Protein AF-A0A0B5I671-F1 (afdb_monomer)

Solvent-accessible surface area (backbone atoms only — not comparable to full-atom values): 9270 Å² total; per-residue (Å²): 140,79,81,92,71,94,72,85,79,74,49,69,68,57,50,52,50,50,53,50,50,51,52,52,51,52,53,50,52,52,50,51,50,54,51,50,52,50,51,50,50,51,51,52,50,48,50,52,48,52,51,50,51,50,51,53,50,53,53,58,71,40,45,65,59,50,27,51,54,43,17,52,51,48,23,44,73,48,35,37,78,74,78,78,51,40,59,60,65,68,58,28,40,51,52,26,47,51,51,52,51,53,52,50,50,52,53,48,51,53,50,49,57,53,54,72,68,58,69,78,65,57,69,62,52,50,52,54,50,51,54,53,54,51,61,72,68,60,66,83,74,77,74,77,80,70,58,74,63,58,50,56,57,55,57,65,72,66,73,81,121

Mean predicted aligned error: 14.14 Å

InterPro domains:
  IPR009937 Putative Actinobacterial Holin-X, holin superfamily III [PF07332] (13-135)

pLDDT: mean 82.47, std 15.16, range [43.66, 97.88]

Secondary structure (DSSP, 8-state):
---S-------HHHHHHHHHHHHHHHHHHHHHHHHHHHHHHHHHHHHHHHHHHHHHHHHHHHHHHHHHHHHHHHHHHTTGGGSS-PPPHHHHHHHHHHHHHHHHHHHHHHHHHHHHH----HHHHHHHHHHHHHHHH---PPPP--HHHHHHHHHHTTS--

Foldseek 3Di:
DDDPPPDDCPDPVNVVVVVVVVVVVVVVVVVVVVVVVVVVVVVVVVVCVVVVVVVVVVVVVCLVVQLVVQLVVQQVVQPVVVVPGGDDSVVSSVVSVVVVVVVVVVVVVVVVVVVVVDDDPVVVVVVVVVVVVVVVPPDPPDDPPPPVVVVVVVVVVVPPD

Structure (mmCIF, N/CA/C/O backbone):
data_AF-A0A0B5I671-F1
#
_entry.id   AF-A0A0B5I671-F1
#
loop_
_atom_site.group_PDB
_atom_site.id
_atom_site.type_symbol
_atom_site.label_atom_id
_atom_site.label_alt_id
_atom_site.label_comp_id
_atom_site.label_asym_id
_atom_site.label_entity_id
_atom_site.label_seq_id
_atom_site.pdbx_PDB_ins_code
_atom_site.Cartn_x
_atom_site.Cartn_y
_atom_site.Cartn_z
_atom_site.occupancy
_atom_site.B_iso_or_equiv
_atom_site.auth_seq_id
_atom_site.auth_comp_id
_atom_site.auth_asym_id
_atom_site.auth_atom_id
_atom_site.pdbx_PDB_model_num
ATOM 1 N N . MET A 1 1 ? -49.642 25.173 59.518 1.00 43.66 1 MET A N 1
ATOM 2 C CA . MET A 1 1 ? -48.479 24.612 60.229 1.00 43.66 1 MET A CA 1
ATOM 3 C C . MET A 1 1 ? -48.081 23.366 59.454 1.00 43.66 1 MET A C 1
ATOM 5 O O . MET A 1 1 ? -48.754 22.357 59.576 1.00 43.66 1 MET A O 1
ATOM 9 N N . SER A 1 2 ? -47.146 23.493 58.516 1.00 49.59 2 SER A N 1
ATOM 10 C CA . SER A 1 2 ? -46.656 22.404 57.662 1.00 49.59 2 SER A CA 1
ATOM 11 C C . SER A 1 2 ? -45.256 22.050 58.146 1.00 49.59 2 SER A C 1
ATOM 13 O O . SER A 1 2 ? -44.384 22.920 58.137 1.00 49.59 2 SER A O 1
ATOM 15 N N . ASP A 1 3 ? -45.081 20.826 58.635 1.00 48.41 3 ASP A N 1
ATOM 16 C CA . ASP A 1 3 ? -43.813 20.353 59.187 1.00 48.41 3 ASP A CA 1
ATOM 17 C C . ASP A 1 3 ? -42.712 20.295 58.108 1.00 48.41 3 ASP A C 1
ATOM 19 O O . ASP A 1 3 ? -42.959 19.792 57.011 1.00 48.41 3 ASP A O 1
ATOM 23 N N . PRO A 1 4 ? -41.490 20.785 58.390 1.00 55.38 4 PRO A N 1
ATOM 24 C CA . PRO A 1 4 ? -40.391 20.852 57.424 1.00 55.38 4 PRO A CA 1
ATOM 25 C C . PRO A 1 4 ? -39.517 19.578 57.369 1.00 55.38 4 PRO A C 1
ATOM 27 O O . PRO A 1 4 ? -38.384 19.644 56.901 1.00 55.38 4 PRO A O 1
ATOM 30 N N . PHE A 1 5 ? -40.006 18.421 57.833 1.00 52.59 5 PHE A N 1
ATOM 31 C CA . PHE A 1 5 ? -39.193 17.206 58.030 1.00 52.59 5 PHE A CA 1
ATOM 32 C C . PHE A 1 5 ? -39.590 15.994 57.167 1.00 52.59 5 PHE A C 1
ATOM 34 O O . PHE A 1 5 ? -39.311 14.861 57.546 1.00 52.59 5 PHE A O 1
ATOM 41 N N . ASP A 1 6 ? -40.164 16.193 55.978 1.00 51.28 6 ASP A N 1
ATOM 42 C CA . ASP A 1 6 ? -40.400 15.090 55.019 1.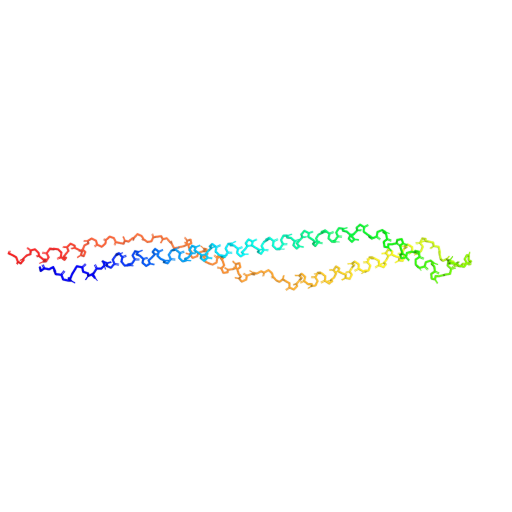00 51.28 6 ASP A CA 1
ATOM 43 C C . ASP A 1 6 ? -39.176 14.804 54.120 1.00 51.28 6 ASP A C 1
ATOM 45 O O . ASP A 1 6 ? -39.275 14.483 52.936 1.00 51.28 6 ASP A O 1
ATOM 49 N N . GLY A 1 7 ? -37.975 14.987 54.672 1.00 57.91 7 GLY A N 1
ATOM 50 C CA . GLY A 1 7 ? -36.717 14.823 53.960 1.00 57.91 7 GLY A CA 1
ATOM 51 C C . GLY A 1 7 ? -35.729 13.957 54.731 1.00 57.91 7 GLY A C 1
ATOM 52 O O . GLY A 1 7 ? -35.360 14.295 55.852 1.00 57.91 7 GLY A O 1
ATOM 53 N N . THR A 1 8 ? -35.164 12.961 54.035 1.00 55.12 8 THR A N 1
ATOM 54 C CA . THR A 1 8 ? -33.712 12.641 54.057 1.00 55.12 8 THR A CA 1
ATOM 55 C C . THR A 1 8 ? -33.253 11.249 54.525 1.00 55.12 8 THR A C 1
ATOM 57 O O . THR A 1 8 ? -32.053 11.033 54.597 1.00 55.12 8 THR A O 1
ATOM 60 N N . GLU A 1 9 ? -34.094 10.221 54.669 1.00 58.12 9 GLU A N 1
ATOM 61 C CA . GLU A 1 9 ? -33.557 8.841 54.747 1.00 58.12 9 GLU A CA 1
ATOM 62 C C . GLU A 1 9 ? -33.929 8.028 53.507 1.00 58.12 9 GLU A C 1
ATOM 64 O O . GLU A 1 9 ? -34.765 7.125 53.527 1.00 58.12 9 GLU A O 1
ATOM 69 N N . ARG A 1 10 ? -33.286 8.355 52.374 1.00 62.34 10 ARG A N 1
ATOM 70 C CA . ARG A 1 10 ? -33.220 7.429 51.236 1.00 62.34 10 ARG A CA 1
ATOM 71 C C . ARG A 1 10 ? -32.706 6.103 51.797 1.00 62.34 10 ARG A C 1
ATOM 73 O O . ARG A 1 10 ? -31.597 6.064 52.328 1.00 62.34 10 ARG A O 1
ATOM 80 N N . SER A 1 11 ? -33.505 5.036 51.716 1.00 81.00 11 SER A N 1
ATOM 81 C CA . SER A 1 11 ? -33.097 3.760 52.310 1.00 81.00 11 SER A CA 1
ATOM 82 C C . SER A 1 11 ? -31.742 3.341 51.732 1.00 81.00 11 SER A C 1
ATOM 84 O O . SER A 1 11 ? -31.476 3.557 50.546 1.00 81.00 11 SER A O 1
ATOM 86 N N . LEU A 1 12 ? -30.871 2.742 52.548 1.00 77.50 12 LEU A N 1
ATOM 87 C CA . LEU A 1 12 ? -29.543 2.293 52.104 1.00 77.50 12 LEU A CA 1
ATOM 88 C C . LEU A 1 12 ? -29.618 1.441 50.826 1.00 77.50 12 LEU A C 1
ATOM 90 O O . LEU A 1 12 ? -28.768 1.558 49.948 1.00 77.50 12 LEU A O 1
ATOM 94 N N . GLY A 1 13 ? -30.680 0.643 50.675 1.00 81.00 13 GLY A N 1
ATOM 95 C CA . GLY A 1 13 ? -30.938 -0.124 49.457 1.00 81.00 13 GLY A CA 1
ATOM 96 C C . GLY A 1 13 ? -31.204 0.751 48.228 1.00 81.00 13 GLY A C 1
ATOM 97 O O . GLY A 1 13 ? -30.709 0.447 47.149 1.00 81.00 13 GLY A O 1
ATOM 98 N N . GLN A 1 14 ? -31.929 1.861 48.378 1.00 82.12 14 GLN A N 1
ATOM 99 C CA . GLN A 1 14 ? -32.161 2.820 47.299 1.00 82.12 14 GLN A CA 1
ATOM 100 C C . GLN A 1 14 ? -30.920 3.657 46.949 1.00 82.12 14 GLN A C 1
ATOM 102 O O . GLN A 1 14 ? -30.766 3.995 45.778 1.00 82.12 14 GLN A O 1
ATOM 107 N N . LEU A 1 15 ? -30.059 3.983 47.923 1.00 83.38 15 LEU A N 1
ATOM 108 C CA . LEU A 1 15 ? -28.779 4.679 47.695 1.00 83.38 15 LEU A CA 1
ATOM 109 C C . LEU A 1 15 ? -27.775 3.787 46.958 1.00 83.38 15 LEU A C 1
ATOM 111 O O . LEU A 1 15 ? -27.139 4.212 45.998 1.00 83.38 15 LEU A O 1
ATOM 115 N N . VAL A 1 16 ? -27.658 2.524 47.376 1.00 85.19 16 VAL A N 1
ATOM 116 C CA . VAL A 1 16 ? -26.787 1.545 46.712 1.00 85.19 16 VAL A CA 1
ATOM 117 C C . VAL A 1 16 ? -27.311 1.219 45.314 1.00 85.19 16 VAL A C 1
ATOM 119 O O . VAL A 1 16 ? -26.522 1.134 44.374 1.00 85.19 16 VAL A O 1
ATOM 122 N N . ALA A 1 17 ? -28.630 1.086 45.143 1.00 86.00 17 ALA A N 1
ATOM 123 C CA . ALA A 1 17 ? -29.229 0.855 43.832 1.00 86.00 17 ALA A CA 1
ATOM 124 C C . ALA A 1 17 ? -28.993 2.029 42.868 1.00 86.00 17 ALA A C 1
ATOM 126 O O . ALA A 1 17 ? -28.628 1.787 41.719 1.00 86.00 17 ALA A O 1
ATOM 127 N N . SER A 1 18 ? -29.141 3.284 43.318 1.00 85.31 18 SER A N 1
ATOM 128 C CA . SER A 1 18 ? -28.859 4.452 42.472 1.00 85.31 18 SER A CA 1
ATOM 129 C C . SER A 1 18 ? -27.372 4.584 42.152 1.00 85.31 18 SER A C 1
ATOM 131 O O . SER A 1 18 ? -27.028 4.752 40.989 1.00 85.31 18 SER A O 1
ATOM 133 N N . ALA A 1 19 ? -26.485 4.401 43.136 1.00 86.50 19 ALA A N 1
ATOM 134 C CA . ALA A 1 19 ? -25.040 4.438 42.908 1.00 86.50 19 ALA A CA 1
ATOM 135 C C . ALA A 1 19 ? -24.576 3.339 41.932 1.00 86.50 19 ALA A C 1
ATOM 137 O O . ALA A 1 19 ? -23.729 3.576 41.074 1.00 86.50 19 ALA A O 1
ATOM 138 N N . THR A 1 20 ? -25.162 2.140 42.015 1.00 87.94 20 THR A N 1
ATOM 139 C CA . THR A 1 20 ? -24.874 1.041 41.076 1.00 87.94 20 THR A CA 1
ATOM 140 C C . THR A 1 20 ? -25.395 1.355 39.673 1.00 87.94 20 THR A C 1
ATOM 142 O O . THR A 1 20 ? -24.718 1.064 38.688 1.00 87.94 20 THR A O 1
ATOM 145 N N . ALA A 1 21 ? -26.577 1.968 39.562 1.00 88.62 21 ALA A N 1
ATOM 146 C CA . ALA A 1 21 ? -27.133 2.389 38.280 1.00 88.62 21 ALA A CA 1
ATOM 147 C C . ALA A 1 21 ? -26.278 3.482 37.613 1.00 88.62 21 ALA A C 1
ATOM 149 O O . ALA A 1 21 ? -26.009 3.392 36.418 1.00 88.62 21 ALA A O 1
ATOM 150 N N . GLU A 1 22 ? -25.786 4.458 38.379 1.00 89.00 22 GLU A N 1
ATOM 151 C CA . GLU A 1 22 ? -24.887 5.507 37.882 1.00 89.00 22 GLU A CA 1
ATOM 152 C C . GLU A 1 22 ? -23.526 4.949 37.451 1.00 89.00 22 GLU A C 1
ATOM 154 O O . GLU A 1 22 ? -23.046 5.274 36.365 1.00 89.00 22 GLU A O 1
ATOM 159 N N . MET A 1 23 ? -22.934 4.034 38.229 1.00 88.56 23 MET A N 1
ATOM 160 C CA . MET A 1 23 ? -21.723 3.327 37.792 1.00 88.56 23 MET A CA 1
ATOM 161 C C . MET A 1 23 ? -21.966 2.521 36.512 1.00 88.56 23 MET A C 1
ATOM 163 O O . MET A 1 23 ? -21.121 2.516 35.619 1.00 88.56 23 MET A O 1
ATOM 167 N N . SER A 1 24 ? -23.118 1.854 36.396 1.00 91.06 24 SER A N 1
ATOM 168 C CA . SER A 1 24 ? -23.468 1.103 35.190 1.00 91.06 24 SER A CA 1
ATOM 169 C C . SER A 1 24 ? -23.630 2.013 33.972 1.00 91.06 24 SER A C 1
ATOM 171 O O . SER A 1 24 ? -23.266 1.596 32.874 1.00 91.06 24 SER A O 1
ATOM 173 N N . ALA A 1 25 ? -24.161 3.226 34.151 1.00 91.00 25 ALA A N 1
ATOM 174 C CA . ALA A 1 25 ? -24.277 4.220 33.088 1.00 91.00 25 ALA A CA 1
ATOM 175 C C . ALA A 1 25 ? -22.891 4.706 32.630 1.00 91.00 25 ALA A C 1
ATOM 177 O O . ALA A 1 25 ? -22.588 4.636 31.442 1.00 91.00 25 ALA A O 1
ATOM 178 N N . LEU A 1 26 ? -22.010 5.067 33.570 1.00 92.31 26 LEU A N 1
ATOM 179 C CA . LEU A 1 26 ? -20.633 5.487 33.279 1.00 92.31 26 LEU A CA 1
ATOM 180 C C . LEU A 1 26 ? -19.834 4.417 32.526 1.00 92.31 26 LEU A C 1
ATOM 182 O O . LEU A 1 26 ? -19.162 4.716 31.543 1.00 92.31 26 LEU A O 1
ATOM 186 N N . VAL A 1 27 ? -19.924 3.154 32.956 1.00 93.19 27 VAL A N 1
ATOM 187 C CA . VAL A 1 27 ? -19.250 2.041 32.268 1.00 93.19 27 VAL A CA 1
ATO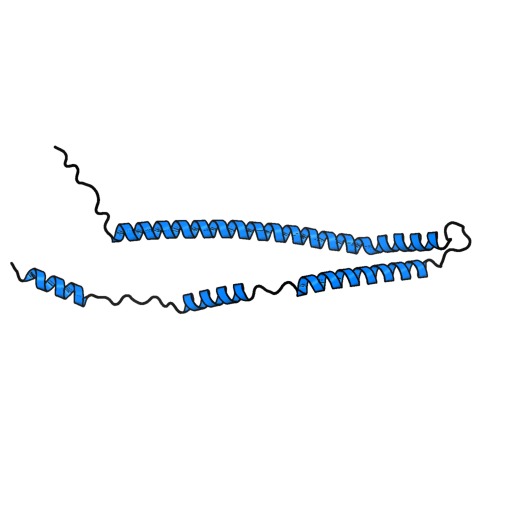M 188 C C . VAL A 1 27 ? -19.774 1.888 30.840 1.00 93.19 27 VAL A C 1
ATOM 190 O O . VAL A 1 27 ? -18.996 1.613 29.928 1.00 93.19 27 VAL A O 1
ATOM 193 N N . HIS A 1 28 ? -21.080 2.064 30.623 1.00 95.19 28 HIS A N 1
ATOM 194 C CA . HIS A 1 28 ? -21.661 1.977 29.286 1.00 95.19 28 HIS A CA 1
ATOM 195 C C . HIS A 1 28 ? -21.164 3.101 28.371 1.00 95.19 28 HIS A C 1
ATOM 197 O O . HIS A 1 28 ? -20.848 2.836 27.210 1.00 95.19 28 HIS A O 1
ATOM 203 N N . ASP A 1 29 ? -21.042 4.315 28.904 1.00 94.69 29 ASP A N 1
ATOM 204 C CA . ASP A 1 29 ? -20.517 5.472 28.180 1.00 94.69 29 ASP A CA 1
ATOM 205 C C . ASP A 1 29 ? -19.034 5.297 27.829 1.00 94.69 29 ASP A C 1
ATOM 207 O O . ASP A 1 29 ? -18.647 5.512 26.679 1.00 94.69 29 ASP A O 1
ATOM 211 N N . GLU A 1 30 ? -18.214 4.803 28.760 1.00 93.25 30 GLU A N 1
ATOM 212 C CA . GLU A 1 30 ? -16.792 4.532 28.511 1.00 93.25 30 GLU A CA 1
ATOM 213 C C . GLU A 1 30 ? -16.609 3.438 27.443 1.00 93.25 30 GLU A C 1
ATOM 215 O O . GLU A 1 30 ? -15.770 3.548 26.547 1.00 93.25 30 GLU A O 1
ATOM 220 N N . ILE A 1 31 ? -17.447 2.393 27.470 1.00 95.12 31 ILE A N 1
ATOM 221 C CA . ILE A 1 31 ? -17.468 1.354 26.430 1.00 95.12 31 ILE A CA 1
ATOM 222 C C . ILE A 1 31 ? -17.917 1.939 25.088 1.00 95.12 31 ILE A C 1
ATOM 224 O O . ILE A 1 31 ? -17.355 1.587 24.046 1.00 95.12 31 ILE A O 1
ATOM 228 N N . ALA A 1 32 ? -18.932 2.803 25.082 1.00 95.06 32 ALA A N 1
ATOM 229 C CA . ALA A 1 32 ? -19.411 3.451 23.868 1.00 95.06 32 ALA A CA 1
ATOM 230 C C . ALA A 1 32 ? -18.315 4.325 23.243 1.00 95.06 32 ALA A C 1
ATOM 232 O O . ALA A 1 32 ? -18.104 4.257 22.027 1.00 95.06 32 ALA A O 1
ATOM 233 N N . LEU A 1 33 ? -17.571 5.063 24.070 1.00 95.44 33 LEU A N 1
ATOM 234 C CA . LEU A 1 33 ? -16.437 5.875 23.648 1.00 95.44 33 LEU A CA 1
ATOM 235 C C . LEU A 1 33 ? -15.288 5.010 23.119 1.00 95.44 33 LEU A C 1
ATOM 237 O O . LEU A 1 33 ? -14.864 5.197 21.980 1.00 95.44 33 LEU A O 1
ATOM 241 N N . ALA A 1 34 ? -14.851 4.001 23.877 1.00 93.81 34 ALA A N 1
ATOM 242 C CA . ALA A 1 34 ? -13.797 3.078 23.454 1.00 93.81 34 ALA A CA 1
ATOM 243 C C . ALA A 1 34 ? -14.161 2.359 22.144 1.00 93.81 34 ALA A C 1
ATOM 245 O O . ALA A 1 34 ? -13.321 2.143 21.269 1.00 93.81 34 ALA A O 1
ATOM 246 N N . LYS A 1 35 ? -15.442 2.021 21.954 1.00 94.94 35 LYS A N 1
ATOM 247 C CA . LYS A 1 35 ? -15.949 1.449 20.702 1.00 94.94 35 LYS A CA 1
ATOM 248 C C . LYS A 1 35 ? -15.916 2.459 19.554 1.00 94.94 35 LYS A C 1
ATOM 250 O O . LYS A 1 35 ? -15.662 2.057 18.416 1.00 94.94 35 LYS A O 1
ATOM 255 N N . ALA A 1 36 ? -16.192 3.735 19.815 1.00 96.25 36 ALA A N 1
ATOM 256 C CA . ALA A 1 36 ? -16.084 4.794 18.816 1.00 96.25 36 ALA A CA 1
ATOM 257 C C . ALA A 1 36 ? -14.622 5.011 18.390 1.00 96.25 36 ALA A C 1
ATOM 259 O O . ALA A 1 36 ? -14.348 5.038 17.189 1.00 96.25 36 ALA A O 1
ATOM 260 N N . GLU A 1 37 ? -13.691 5.055 19.346 1.00 94.62 37 GLU A N 1
ATOM 261 C CA . GLU A 1 37 ? -12.252 5.174 19.088 1.00 94.62 37 GLU A CA 1
ATOM 262 C C . GLU A 1 37 ? -11.724 3.963 18.311 1.00 94.62 37 GLU A C 1
ATOM 264 O O . GLU A 1 37 ? -11.136 4.120 17.242 1.00 94.62 37 GLU A O 1
ATOM 269 N N . LEU A 1 38 ? -12.064 2.743 18.739 1.00 95.44 38 LEU A N 1
ATOM 270 C CA . LEU A 1 38 ? -11.680 1.525 18.027 1.00 95.44 38 LEU A CA 1
ATOM 271 C C . LEU A 1 38 ? -12.222 1.503 16.591 1.00 95.44 38 LEU A C 1
ATOM 273 O O . LEU A 1 38 ? -11.520 1.109 15.661 1.00 95.44 38 LEU A O 1
ATOM 277 N N . ARG A 1 39 ? -13.470 1.937 16.371 1.00 95.94 39 ARG A N 1
ATOM 278 C CA . ARG A 1 39 ? -14.030 2.062 15.014 1.00 95.94 39 ARG A CA 1
ATOM 279 C C . ARG A 1 39 ? -13.274 3.090 14.180 1.00 95.94 39 ARG A C 1
ATOM 281 O O . ARG A 1 39 ? -13.071 2.863 12.987 1.00 95.94 39 ARG A O 1
ATOM 288 N N . GLN A 1 40 ? -12.877 4.206 14.780 1.00 95.44 40 GLN A N 1
ATOM 289 C CA . GLN A 1 40 ? -12.102 5.242 14.112 1.00 95.44 40 GLN A CA 1
ATOM 290 C C . GLN A 1 40 ? -10.705 4.741 13.737 1.00 95.44 40 GLN A C 1
ATOM 292 O O . GLN A 1 40 ? -10.269 4.970 12.607 1.00 95.44 40 GLN A O 1
ATOM 297 N N . ASP A 1 41 ? -10.053 3.987 14.617 1.00 94.62 41 ASP A N 1
ATOM 298 C CA . ASP A 1 41 ? -8.759 3.360 14.361 1.00 94.62 41 ASP A CA 1
ATOM 299 C C . ASP A 1 41 ? -8.844 2.287 13.281 1.00 94.62 41 ASP A C 1
ATOM 301 O O . ASP A 1 41 ? -8.038 2.289 12.352 1.00 94.62 41 ASP A O 1
ATOM 305 N N . VAL A 1 42 ? -9.869 1.432 13.316 1.00 96.50 42 VAL A N 1
ATOM 306 C CA . VAL A 1 42 ? -10.127 0.453 12.250 1.00 96.50 42 VAL A CA 1
ATOM 307 C C . VAL A 1 42 ? -10.370 1.159 10.920 1.00 96.50 42 VAL A C 1
ATOM 309 O O . VAL A 1 42 ? -9.810 0.755 9.906 1.00 96.50 42 VAL A O 1
ATOM 312 N N . LYS A 1 43 ? -11.158 2.239 10.898 1.00 95.94 43 LYS A N 1
ATOM 313 C CA . LYS A 1 43 ? -11.425 3.003 9.672 1.00 95.94 43 LYS A CA 1
ATOM 314 C C . LYS A 1 43 ? -10.151 3.640 9.115 1.00 95.94 43 LYS A C 1
ATOM 316 O O . LYS A 1 43 ? -9.908 3.558 7.912 1.00 95.94 43 LYS A O 1
ATOM 321 N N . ARG A 1 44 ? -9.334 4.257 9.973 1.00 95.00 44 ARG A N 1
ATOM 322 C CA . ARG A 1 44 ? -8.038 4.844 9.595 1.00 95.00 44 ARG A CA 1
ATOM 323 C C . ARG A 1 44 ? -7.069 3.774 9.099 1.00 95.00 44 ARG A C 1
ATOM 325 O O . ARG A 1 44 ? -6.465 3.951 8.046 1.00 95.00 44 ARG A O 1
ATOM 332 N N . GLY A 1 45 ? -6.974 2.654 9.810 1.00 94.94 45 GLY A N 1
ATOM 333 C CA . GLY A 1 45 ? -6.148 1.507 9.442 1.00 94.94 45 GLY A CA 1
ATOM 334 C C . GLY A 1 45 ? -6.575 0.883 8.115 1.00 94.94 45 GLY A C 1
ATOM 335 O O . GLY A 1 45 ? -5.729 0.607 7.267 1.00 94.94 45 GLY A O 1
ATOM 336 N N . ALA A 1 46 ? -7.881 0.729 7.887 1.00 96.38 46 ALA A N 1
ATOM 337 C CA . ALA A 1 46 ? -8.435 0.225 6.635 1.00 96.38 46 ALA A CA 1
ATOM 338 C C . ALA A 1 46 ? -8.147 1.174 5.467 1.00 96.38 46 ALA A C 1
ATOM 340 O O . ALA A 1 46 ? -7.665 0.731 4.427 1.00 96.38 46 ALA A O 1
ATOM 341 N N . LEU A 1 47 ? -8.371 2.480 5.645 1.00 96.31 47 LEU A N 1
ATOM 342 C CA . LEU A 1 47 ? -8.076 3.472 4.613 1.00 96.31 47 LEU A CA 1
ATOM 343 C C . LEU A 1 47 ? -6.578 3.510 4.281 1.00 96.31 47 LEU A C 1
ATOM 345 O O . LEU A 1 47 ? -6.210 3.476 3.108 1.00 96.31 47 LEU A O 1
ATOM 349 N N . GLY A 1 48 ? -5.722 3.508 5.307 1.00 95.12 48 GLY A N 1
ATOM 350 C CA . GLY A 1 48 ? -4.271 3.439 5.142 1.00 95.12 48 GLY A CA 1
ATOM 351 C C . GLY A 1 48 ? -3.830 2.166 4.419 1.00 95.12 48 GLY A C 1
ATOM 352 O O . GLY A 1 48 ? -2.966 2.221 3.549 1.00 95.12 48 GLY A O 1
ATOM 353 N N . SER A 1 49 ? -4.472 1.035 4.713 1.00 95.50 49 SER A N 1
ATOM 354 C CA . SER A 1 49 ? -4.194 -0.250 4.064 1.00 95.50 49 SER A CA 1
ATOM 355 C C . SER A 1 49 ? -4.620 -0.257 2.596 1.00 95.50 49 SER A C 1
ATOM 357 O O . SER A 1 49 ? -3.847 -0.691 1.749 1.00 95.50 49 SER A O 1
ATOM 359 N N . ILE A 1 50 ? -5.805 0.270 2.264 1.00 97.50 50 ILE A N 1
ATOM 360 C CA . ILE A 1 50 ? -6.277 0.389 0.874 1.00 97.50 50 ILE A CA 1
ATOM 361 C C . ILE A 1 50 ? -5.349 1.300 0.069 1.00 97.50 50 ILE A C 1
ATOM 363 O O . ILE A 1 50 ? -4.922 0.919 -1.018 1.00 97.50 50 ILE A O 1
ATOM 367 N N . MET A 1 51 ? -4.992 2.474 0.603 1.00 96.88 51 MET A N 1
ATOM 368 C CA . MET A 1 51 ? -4.051 3.378 -0.066 1.00 96.88 51 MET A CA 1
ATOM 369 C C . MET A 1 51 ? -2.664 2.747 -0.211 1.00 96.88 51 MET A C 1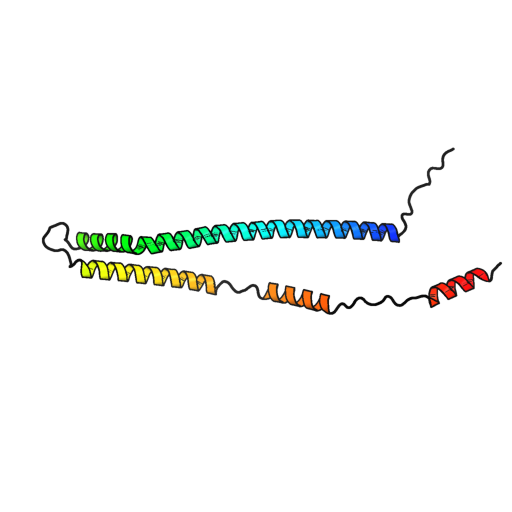
ATOM 371 O O . MET A 1 51 ? -2.053 2.864 -1.269 1.00 96.88 51 MET A O 1
ATOM 375 N N . GLY A 1 52 ? -2.177 2.048 0.818 1.00 95.94 52 GLY A N 1
ATOM 376 C CA . GLY A 1 52 ? -0.887 1.362 0.788 1.00 95.94 52 GLY A CA 1
ATOM 377 C C . GLY A 1 52 ? -0.839 0.255 -0.264 1.00 95.94 52 GLY A C 1
ATOM 378 O O . GLY A 1 52 ? 0.083 0.218 -1.076 1.00 95.94 52 GLY A O 1
ATOM 379 N N . ILE A 1 53 ? -1.857 -0.609 -0.306 1.00 96.75 53 ILE A N 1
ATOM 380 C CA . ILE A 1 53 ? -1.985 -1.653 -1.332 1.00 96.75 53 ILE A CA 1
ATOM 381 C C . ILE A 1 53 ? -2.126 -1.016 -2.717 1.00 96.75 53 ILE A C 1
ATOM 383 O O . ILE A 1 53 ? -1.435 -1.427 -3.644 1.00 96.75 53 ILE A O 1
ATOM 387 N N . GLY A 1 54 ? -2.958 0.019 -2.859 1.00 97.88 54 GLY A N 1
ATOM 388 C CA . GLY A 1 54 ? -3.122 0.755 -4.113 1.00 97.88 54 GLY A CA 1
ATOM 389 C C . GLY A 1 54 ? -1.806 1.341 -4.629 1.00 97.88 54 GLY A C 1
ATOM 390 O O . GLY A 1 54 ? -1.474 1.162 -5.798 1.00 97.88 54 GLY A O 1
ATOM 391 N N . ALA A 1 55 ? -1.008 1.962 -3.757 1.00 96.69 55 ALA A N 1
ATOM 392 C CA . ALA A 1 55 ? 0.312 2.480 -4.106 1.00 96.69 55 ALA A CA 1
ATOM 393 C C . ALA A 1 55 ? 1.275 1.365 -4.544 1.00 96.69 55 ALA A C 1
ATOM 395 O O . ALA A 1 55 ? 1.982 1.526 -5.537 1.00 96.69 55 ALA A O 1
ATOM 396 N N . LEU A 1 56 ? 1.276 0.218 -3.853 1.00 95.50 56 LEU A N 1
ATOM 397 C CA . LEU A 1 56 ? 2.083 -0.942 -4.244 1.00 95.50 56 LEU A CA 1
ATOM 398 C C . LEU A 1 56 ? 1.670 -1.496 -5.612 1.00 95.50 56 LEU A C 1
ATOM 400 O O . LEU A 1 56 ? 2.539 -1.817 -6.418 1.00 95.50 56 LEU A O 1
ATOM 404 N N . VAL A 1 57 ? 0.368 -1.569 -5.897 1.00 97.56 57 VAL A N 1
ATOM 405 C CA . VAL A 1 57 ? -0.147 -1.993 -7.207 1.00 97.56 57 VAL A CA 1
ATOM 406 C C . VAL A 1 57 ? 0.302 -1.020 -8.295 1.00 97.56 57 VAL A C 1
ATOM 408 O O . VAL A 1 57 ? 0.859 -1.455 -9.298 1.00 97.56 57 VAL A O 1
ATOM 411 N N . VAL A 1 58 ? 0.133 0.289 -8.093 1.00 97.75 58 VAL A N 1
ATOM 412 C CA . VAL A 1 58 ? 0.572 1.306 -9.064 1.00 97.75 58 VAL A CA 1
ATOM 413 C C . VAL A 1 58 ? 2.079 1.225 -9.308 1.00 97.75 58 VAL A C 1
ATOM 415 O O . VAL A 1 58 ? 2.504 1.230 -10.463 1.00 97.75 58 VAL A O 1
ATOM 418 N N . LEU A 1 59 ? 2.894 1.095 -8.255 1.00 95.25 59 LEU A N 1
ATOM 419 C CA . LEU A 1 59 ? 4.342 0.915 -8.388 1.00 95.25 59 LEU A CA 1
ATOM 420 C C . LEU A 1 59 ? 4.686 -0.351 -9.176 1.00 95.25 59 LEU A C 1
ATOM 422 O O . LEU A 1 59 ? 5.506 -0.286 -10.088 1.00 95.25 59 LEU A O 1
ATOM 426 N N . LEU A 1 60 ? 4.030 -1.475 -8.878 1.00 94.62 60 LEU A N 1
ATOM 427 C CA . LEU A 1 60 ? 4.255 -2.747 -9.562 1.00 94.62 60 LEU A CA 1
ATOM 428 C C . LEU A 1 60 ? 3.899 -2.668 -11.054 1.00 94.62 60 LEU A C 1
ATOM 430 O O . LEU A 1 60 ? 4.692 -3.090 -11.892 1.00 94.62 60 LEU A O 1
ATOM 434 N N . PHE A 1 61 ? 2.760 -2.064 -11.399 1.00 96.31 61 PHE A N 1
ATOM 435 C CA . PHE A 1 61 ? 2.367 -1.828 -12.794 1.00 96.31 61 PHE A CA 1
ATOM 436 C C . PHE A 1 61 ? 3.245 -0.787 -13.504 1.00 96.31 61 PHE A C 1
ATOM 438 O O . PHE A 1 61 ? 3.326 -0.794 -14.730 1.00 96.31 61 PHE A O 1
ATOM 445 N N . SER A 1 62 ? 3.937 0.078 -12.759 1.00 96.75 62 SER A N 1
ATOM 446 C CA . SER A 1 62 ? 4.882 1.052 -13.315 1.00 96.75 62 SER A CA 1
ATOM 447 C C . SER A 1 62 ? 6.260 0.449 -13.619 1.00 96.75 62 SER A C 1
ATOM 449 O O . SER A 1 62 ? 7.014 1.043 -14.390 1.00 96.75 62 SER A O 1
ATOM 451 N N . LEU A 1 63 ? 6.603 -0.727 -13.069 1.00 94.50 63 LEU A N 1
ATOM 452 C CA . LEU A 1 63 ? 7.919 -1.365 -13.248 1.00 94.50 63 LEU A CA 1
ATOM 453 C C . LEU A 1 63 ? 8.309 -1.615 -14.715 1.00 94.50 63 LEU A C 1
ATOM 455 O O . LEU A 1 63 ? 9.462 -1.335 -15.058 1.00 94.50 63 LEU A O 1
ATOM 459 N N . PRO A 1 64 ? 7.417 -2.094 -15.610 1.00 93.50 64 PRO A N 1
ATOM 460 C CA . PRO A 1 64 ? 7.757 -2.229 -17.023 1.00 93.50 64 PRO A CA 1
ATOM 461 C C . PRO A 1 64 ? 8.127 -0.877 -17.634 1.00 93.50 64 PRO A C 1
ATOM 463 O O . PRO A 1 64 ? 9.143 -0.768 -18.314 1.00 93.50 64 PRO A O 1
ATOM 466 N N . MET A 1 65 ? 7.367 0.176 -17.321 1.00 96.31 65 MET A N 1
ATOM 467 C CA . MET A 1 65 ? 7.602 1.513 -17.867 1.00 96.31 65 MET A CA 1
ATOM 468 C C . MET A 1 65 ? 8.885 2.151 -17.332 1.00 96.31 65 MET A C 1
ATOM 470 O O . MET A 1 65 ? 9.648 2.739 -18.096 1.00 96.31 65 MET A O 1
ATOM 474 N N . LEU A 1 66 ? 9.186 1.950 -16.047 1.00 96.00 66 LEU A N 1
ATOM 475 C CA . LEU A 1 66 ? 10.471 2.317 -15.457 1.00 96.00 66 LEU A CA 1
ATOM 476 C C . LEU A 1 66 ? 11.632 1.549 -16.107 1.00 96.00 66 LEU A C 1
ATOM 478 O O . LEU A 1 66 ? 12.692 2.123 -16.340 1.00 96.00 66 LEU A O 1
ATOM 482 N N . SER A 1 67 ? 11.432 0.273 -16.444 1.00 95.19 67 SER A N 1
ATOM 483 C CA . SER A 1 67 ? 12.440 -0.539 -17.136 1.00 95.19 67 SER A CA 1
ATOM 484 C C . SER A 1 67 ? 12.721 -0.017 -18.545 1.00 95.19 67 SER A C 1
ATOM 486 O O . SER A 1 67 ? 13.885 0.078 -18.921 1.00 95.19 67 SER A O 1
ATOM 488 N N . PHE A 1 68 ? 11.689 0.384 -19.300 1.00 94.19 68 PHE A N 1
ATOM 489 C CA . PHE A 1 68 ? 11.867 1.069 -20.586 1.00 94.19 68 PHE A CA 1
ATOM 490 C C . PHE A 1 68 ? 12.640 2.378 -20.412 1.00 94.19 68 PHE A C 1
ATOM 492 O O . PHE A 1 68 ? 13.639 2.593 -21.095 1.00 94.19 68 PHE A O 1
ATOM 499 N N . ALA A 1 69 ? 12.221 3.230 -19.474 1.00 95.12 69 ALA A N 1
ATOM 500 C CA . ALA A 1 69 ? 12.871 4.513 -19.226 1.00 95.12 69 ALA A CA 1
ATOM 501 C C . ALA A 1 69 ? 14.360 4.351 -18.874 1.00 95.12 69 ALA A C 1
ATOM 503 O O . ALA A 1 69 ? 15.205 5.029 -19.456 1.00 95.12 69 ALA A O 1
ATOM 504 N N . LEU A 1 70 ? 14.692 3.416 -17.978 1.00 95.12 70 LEU A N 1
ATOM 505 C CA . LEU A 1 70 ? 16.074 3.105 -17.612 1.00 95.12 70 LEU A CA 1
ATOM 506 C C . LEU A 1 70 ? 16.863 2.520 -18.787 1.00 95.12 70 LEU A C 1
ATOM 508 O O . LEU A 1 70 ? 17.996 2.935 -19.014 1.00 95.12 70 LEU A O 1
ATOM 512 N N . ALA A 1 71 ? 16.275 1.612 -19.569 1.00 93.25 71 ALA A N 1
ATOM 513 C CA . ALA A 1 71 ? 16.964 1.004 -20.701 1.00 93.25 71 ALA A CA 1
ATOM 514 C C . ALA A 1 71 ? 17.333 2.056 -21.757 1.00 93.25 71 ALA A C 1
ATOM 516 O O . ALA A 1 71 ? 18.472 2.085 -22.226 1.00 93.25 71 ALA A O 1
ATOM 517 N N . TYR A 1 72 ? 16.408 2.966 -22.079 1.00 91.62 72 TYR A N 1
ATOM 518 C CA . TYR A 1 72 ? 16.690 4.088 -22.974 1.00 91.62 72 TYR A CA 1
ATOM 519 C C . TYR A 1 72 ? 17.684 5.080 -22.365 1.00 91.62 72 TYR A C 1
ATOM 521 O O . TYR A 1 72 ? 18.564 5.547 -23.080 1.00 91.62 72 TYR A O 1
ATOM 529 N N . ALA A 1 73 ? 17.610 5.364 -21.062 1.00 91.12 73 ALA A N 1
ATOM 530 C CA . ALA A 1 73 ? 18.579 6.227 -20.385 1.00 91.12 73 ALA A CA 1
ATOM 531 C C . ALA A 1 73 ? 20.008 5.651 -20.422 1.00 91.12 73 ALA A C 1
ATOM 533 O O . ALA A 1 73 ? 20.968 6.375 -20.674 1.00 91.12 73 ALA A O 1
ATOM 534 N N . ILE A 1 74 ? 20.164 4.339 -20.223 1.00 90.31 74 ILE A N 1
ATOM 535 C CA . ILE A 1 74 ? 21.464 3.658 -20.324 1.00 90.31 74 ILE A CA 1
ATOM 536 C C . ILE A 1 74 ? 21.963 3.682 -21.773 1.00 90.31 74 ILE A C 1
ATOM 538 O O . ILE A 1 74 ? 23.139 3.952 -22.028 1.00 90.31 74 ILE A O 1
ATOM 542 N N . ASN A 1 75 ? 21.080 3.429 -22.739 1.00 89.94 75 ASN A N 1
ATOM 543 C CA . ASN A 1 75 ? 21.441 3.437 -24.153 1.00 89.94 75 ASN A CA 1
ATOM 544 C C . ASN A 1 75 ? 21.872 4.835 -24.641 1.00 89.94 75 ASN A C 1
ATOM 546 O O . ASN A 1 75 ? 22.861 4.952 -25.364 1.00 89.94 75 ASN A O 1
ATOM 550 N N . THR A 1 76 ? 21.195 5.904 -24.212 1.00 87.00 76 THR A N 1
ATOM 551 C CA . THR A 1 76 ? 21.585 7.278 -24.569 1.00 87.00 76 THR A CA 1
ATOM 552 C C . THR A 1 76 ? 22.912 7.672 -23.931 1.00 87.00 76 THR A C 1
ATOM 554 O O . THR A 1 76 ? 23.763 8.240 -24.616 1.00 87.00 76 THR A O 1
ATOM 557 N N . TRP A 1 77 ? 23.135 7.306 -22.666 1.00 83.50 77 TRP A N 1
ATOM 558 C CA . TRP A 1 77 ? 24.380 7.596 -21.948 1.00 83.50 77 TRP A CA 1
ATOM 559 C C . TRP A 1 77 ? 25.596 6.851 -22.520 1.00 83.50 77 TRP A C 1
ATOM 561 O O . TRP A 1 77 ? 26.700 7.387 -22.537 1.00 83.50 77 TRP A O 1
ATOM 571 N N . THR A 1 78 ? 25.391 5.650 -23.069 1.00 81.94 78 THR A N 1
ATOM 572 C CA . THR A 1 78 ? 26.445 4.847 -23.720 1.00 81.94 78 THR A CA 1
ATOM 573 C C . THR A 1 78 ? 26.747 5.261 -25.166 1.00 81.94 78 THR A C 1
ATOM 575 O O . THR A 1 78 ? 27.510 4.586 -25.847 1.00 81.94 78 THR A O 1
ATOM 578 N N . GLY A 1 79 ? 26.202 6.384 -25.650 1.00 72.88 79 GLY A N 1
ATOM 579 C CA . GLY A 1 79 ? 26.503 6.918 -26.984 1.00 72.88 79 GLY A CA 1
ATOM 580 C C . GLY A 1 79 ? 25.471 6.577 -28.063 1.00 72.88 79 GLY A C 1
ATOM 581 O O . GLY A 1 79 ? 25.702 6.865 -29.239 1.00 72.88 79 GLY A O 1
ATOM 582 N N . GLY A 1 80 ? 24.309 6.025 -27.686 1.00 71.88 80 GLY A N 1
ATOM 583 C CA . GLY A 1 80 ? 23.189 5.761 -28.597 1.00 71.88 80 GLY A CA 1
ATOM 584 C C . GLY A 1 80 ? 22.632 7.015 -29.285 1.00 71.88 80 GLY A C 1
ATOM 585 O O . GLY A 1 80 ? 22.142 6.926 -30.407 1.00 71.88 80 GLY A O 1
ATOM 586 N N . HIS A 1 81 ? 22.788 8.199 -28.681 1.00 66.38 81 HIS A N 1
ATOM 587 C CA . HIS A 1 81 ? 22.360 9.474 -29.277 1.00 66.38 81 HIS A CA 1
ATOM 588 C C . HIS A 1 81 ? 23.146 9.851 -30.550 1.00 66.38 81 HIS A C 1
ATOM 590 O O . HIS A 1 81 ? 22.610 10.514 -31.432 1.00 66.38 81 HIS A O 1
ATOM 596 N N . ASN A 1 82 ? 24.399 9.400 -30.687 1.00 62.88 82 ASN A N 1
ATOM 597 C CA . ASN A 1 82 ? 25.283 9.794 -31.794 1.00 62.88 82 ASN A CA 1
ATOM 598 C C . ASN A 1 82 ? 25.306 8.764 -32.944 1.00 62.88 82 ASN A C 1
ATOM 600 O O . ASN A 1 82 ? 26.183 8.819 -33.805 1.00 62.88 82 ASN A O 1
ATOM 604 N N . GLY A 1 83 ? 24.384 7.792 -32.945 1.00 60.72 83 GLY A N 1
ATOM 605 C CA . GLY A 1 83 ? 24.189 6.809 -34.021 1.00 60.72 83 GLY A CA 1
ATOM 606 C C . GLY A 1 83 ? 25.267 5.724 -34.171 1.00 60.72 83 GLY A C 1
ATOM 607 O O . GLY A 1 83 ? 25.027 4.750 -34.874 1.00 60.72 83 GLY A O 1
ATOM 608 N N . ASN A 1 84 ? 26.420 5.846 -33.501 1.00 59.25 84 ASN A N 1
ATOM 609 C CA . ASN A 1 84 ? 27.601 5.000 -33.742 1.00 59.25 84 ASN A CA 1
ATOM 610 C C . ASN A 1 84 ? 28.127 4.202 -32.527 1.00 59.25 84 ASN A C 1
ATOM 612 O O . ASN A 1 84 ? 29.211 3.633 -32.620 1.00 59.25 84 ASN A O 1
ATOM 616 N N . GLY A 1 85 ? 27.420 4.127 -31.388 1.00 65.50 85 GLY A N 1
ATOM 617 C CA . GLY A 1 85 ? 28.019 3.496 -30.192 1.00 65.50 85 GLY A CA 1
ATOM 618 C C . GLY A 1 85 ? 27.105 2.964 -29.089 1.00 65.50 85 GLY A C 1
ATOM 619 O O . GLY A 1 85 ? 27.618 2.525 -28.066 1.00 65.50 85 GLY A O 1
ATOM 620 N N . GLY A 1 86 ? 25.780 2.972 -29.256 1.00 72.44 86 GLY A N 1
ATOM 621 C CA . GLY A 1 86 ? 24.879 2.496 -28.201 1.00 72.44 86 GLY A CA 1
ATOM 622 C C . GLY A 1 86 ? 25.052 1.002 -27.905 1.00 72.44 86 GLY A C 1
ATOM 623 O O . GLY A 1 86 ? 25.110 0.179 -28.821 1.00 72.44 86 GLY A O 1
ATOM 624 N N . TRP A 1 87 ? 25.082 0.637 -26.620 1.00 80.31 87 TRP A N 1
ATOM 625 C CA . TRP A 1 87 ? 25.015 -0.768 -26.211 1.00 80.31 87 TRP A CA 1
ATOM 626 C C . TRP A 1 87 ? 23.726 -1.424 -26.721 1.00 80.31 87 TRP A C 1
ATOM 628 O O . TRP A 1 87 ? 22.685 -0.771 -26.831 1.00 80.31 87 TRP A O 1
ATOM 638 N N . ASN A 1 88 ? 23.780 -2.731 -27.006 1.00 85.50 88 ASN A N 1
ATOM 639 C CA . ASN A 1 88 ? 22.601 -3.477 -27.446 1.00 85.50 88 ASN A CA 1
ATOM 640 C C . ASN A 1 88 ? 21.457 -3.304 -26.427 1.00 85.50 88 ASN A C 1
ATOM 642 O O . ASN A 1 88 ? 21.673 -3.438 -25.218 1.00 85.50 88 ASN A O 1
ATOM 646 N N . LEU A 1 89 ? 20.243 -3.014 -26.911 1.00 86.75 89 LEU A N 1
ATOM 647 C CA . LEU A 1 89 ? 19.079 -2.748 -26.057 1.00 86.75 89 LEU A CA 1
ATOM 648 C C . LEU A 1 89 ? 18.817 -3.890 -25.070 1.00 86.75 89 LEU A C 1
ATOM 650 O O . LEU A 1 89 ? 18.424 -3.623 -23.939 1.00 86.75 89 LEU A O 1
ATOM 654 N N . VAL A 1 90 ? 19.093 -5.139 -25.455 1.00 90.31 90 VAL A N 1
ATOM 655 C CA . VAL A 1 90 ? 18.930 -6.309 -24.582 1.00 90.31 90 VAL A CA 1
ATOM 656 C C . VAL A 1 90 ? 19.757 -6.163 -23.302 1.00 90.31 90 VAL A C 1
ATOM 658 O O . VAL A 1 90 ? 19.230 -6.380 -22.213 1.00 90.31 90 VAL A O 1
ATOM 661 N N . TRP A 1 91 ? 21.015 -5.721 -23.403 1.00 89.94 91 TRP A N 1
ATOM 662 C CA . TRP A 1 91 ? 21.859 -5.478 -22.228 1.00 89.94 91 TRP A CA 1
ATOM 663 C C . TRP A 1 91 ? 21.316 -4.339 -21.369 1.00 89.94 91 TRP A C 1
ATOM 665 O O . TRP A 1 91 ? 21.288 -4.448 -20.147 1.00 89.94 91 TRP A O 1
ATOM 675 N N . CYS A 1 92 ? 20.806 -3.279 -21.994 1.00 91.19 92 CYS A N 1
ATOM 676 C CA . CYS A 1 92 ? 20.218 -2.148 -21.277 1.00 91.19 92 CYS A CA 1
ATOM 677 C C . CYS A 1 92 ? 18.958 -2.561 -20.492 1.00 91.19 92 CYS A C 1
ATOM 679 O O . CYS A 1 92 ? 18.800 -2.177 -19.331 1.00 91.19 92 CYS A O 1
ATOM 681 N N . PHE A 1 93 ? 18.091 -3.392 -21.082 1.00 93.06 93 PHE A N 1
ATOM 682 C CA . PHE A 1 93 ? 16.933 -3.969 -20.390 1.00 93.06 93 PHE A CA 1
ATOM 683 C C . PHE A 1 93 ? 17.343 -4.918 -19.267 1.00 93.06 93 PHE A C 1
ATOM 685 O O . PHE A 1 93 ? 16.748 -4.867 -18.193 1.00 93.06 93 PHE A O 1
ATOM 692 N N . LEU A 1 94 ? 18.372 -5.743 -19.477 1.00 94.44 94 LEU A N 1
ATOM 693 C CA . LEU A 1 94 ? 18.866 -6.668 -18.458 1.00 94.44 94 LEU A CA 1
ATOM 694 C C . LEU A 1 94 ? 19.424 -5.907 -17.246 1.00 94.44 94 LEU A C 1
ATOM 696 O O . LEU A 1 94 ? 19.065 -6.228 -16.114 1.00 94.44 94 LEU A O 1
ATOM 700 N N . LEU A 1 95 ? 20.213 -4.847 -17.463 1.00 93.69 95 LEU A N 1
ATOM 701 C CA . LEU A 1 95 ? 20.677 -3.972 -16.380 1.00 93.69 95 LEU A CA 1
ATOM 702 C C . LEU A 1 95 ? 19.519 -3.254 -15.676 1.00 93.69 95 LEU A C 1
ATOM 704 O O . LEU A 1 95 ? 19.499 -3.184 -14.450 1.00 93.69 95 LEU A O 1
ATOM 708 N N . SER A 1 96 ? 18.543 -2.748 -16.431 1.00 94.19 96 SER A N 1
ATOM 709 C CA . SER A 1 96 ? 17.372 -2.065 -15.864 1.00 94.19 96 SER A CA 1
ATOM 710 C C . SER A 1 96 ? 16.532 -3.008 -15.006 1.00 94.19 96 SER A C 1
ATOM 712 O O . SER A 1 96 ? 16.085 -2.640 -13.919 1.00 94.19 96 SER A O 1
ATOM 714 N N . PHE A 1 97 ? 16.353 -4.2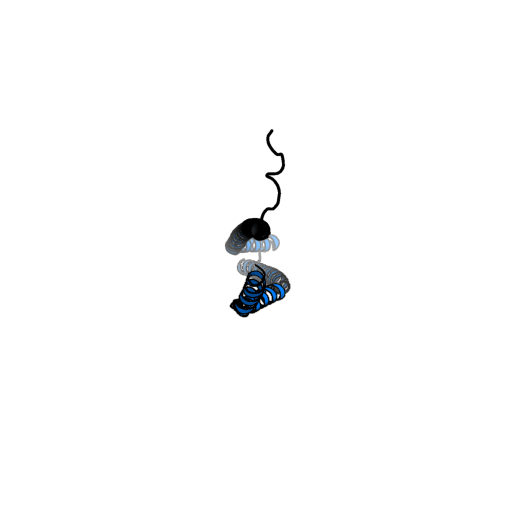49 -15.457 1.00 94.81 97 PHE A N 1
ATOM 715 C CA . PHE A 1 97 ? 15.689 -5.292 -14.689 1.00 94.81 97 PHE A CA 1
ATOM 716 C C . PHE A 1 97 ? 16.477 -5.635 -13.421 1.00 94.81 97 PHE A C 1
ATOM 718 O O . PHE A 1 97 ? 15.906 -5.628 -12.332 1.00 94.81 97 PHE A O 1
ATOM 725 N N . ALA A 1 98 ? 17.791 -5.852 -13.533 1.00 95.81 98 ALA A N 1
ATOM 726 C CA . ALA A 1 98 ? 18.652 -6.124 -12.385 1.00 95.81 98 ALA A CA 1
ATOM 727 C C . ALA A 1 98 ? 18.590 -4.992 -11.344 1.00 95.81 98 ALA A C 1
ATOM 729 O O . ALA A 1 98 ? 18.451 -5.261 -10.152 1.00 95.81 98 ALA A O 1
ATOM 730 N N . PHE A 1 99 ? 18.604 -3.731 -11.784 1.00 96.06 99 PHE A N 1
ATOM 731 C CA . PHE A 1 99 ? 18.436 -2.570 -10.912 1.00 96.06 99 PHE A CA 1
ATOM 732 C C . PHE A 1 99 ? 17.092 -2.592 -10.168 1.00 96.06 99 PHE A C 1
ATOM 734 O O . PHE A 1 99 ? 17.064 -2.429 -8.948 1.00 96.06 99 PHE A O 1
ATOM 741 N N . ASN A 1 100 ? 15.985 -2.850 -10.872 1.00 94.94 100 ASN A N 1
ATOM 742 C CA . ASN A 1 100 ? 14.660 -2.947 -10.253 1.00 94.94 100 ASN A CA 1
ATOM 743 C C . ASN A 1 100 ? 14.579 -4.095 -9.235 1.00 94.94 100 ASN A C 1
ATOM 745 O O . ASN A 1 100 ? 14.017 -3.914 -8.156 1.00 94.94 100 ASN A O 1
ATOM 749 N N . VAL A 1 101 ? 15.176 -5.252 -9.536 1.00 95.44 101 VAL A N 1
ATOM 750 C CA . VAL A 1 101 ? 15.231 -6.400 -8.616 1.00 95.44 101 VAL A CA 1
ATOM 751 C C . VAL A 1 101 ? 16.040 -6.069 -7.361 1.00 95.44 101 VAL A C 1
ATOM 753 O O . VAL A 1 101 ? 15.594 -6.367 -6.254 1.00 95.44 101 VAL A O 1
ATOM 756 N N . LEU A 1 102 ? 17.197 -5.416 -7.503 1.00 96.81 102 LEU A N 1
ATOM 757 C CA . LEU A 1 102 ? 18.010 -4.985 -6.362 1.00 96.81 102 LEU A CA 1
ATOM 758 C C . LEU A 1 102 ? 17.269 -3.964 -5.492 1.00 96.81 102 LEU A C 1
ATOM 760 O O . LEU A 1 102 ? 17.255 -4.096 -4.267 1.00 96.81 102 LEU A O 1
ATOM 764 N N . LEU A 1 103 ? 16.610 -2.982 -6.114 1.00 95.06 103 LEU A N 1
ATOM 765 C CA . LEU A 1 103 ? 15.811 -1.985 -5.407 1.00 95.06 103 LEU A CA 1
ATOM 766 C C . LEU A 1 103 ? 14.634 -2.633 -4.663 1.00 95.06 103 LEU A C 1
ATOM 768 O O . LEU A 1 103 ? 14.415 -2.344 -3.485 1.00 95.06 103 LEU A O 1
ATOM 772 N N . ALA A 1 104 ? 13.914 -3.551 -5.312 1.00 94.19 104 ALA A N 1
ATOM 773 C CA . ALA A 1 104 ? 12.832 -4.310 -4.692 1.00 94.19 104 ALA A CA 1
ATOM 774 C C . ALA A 1 104 ? 13.337 -5.167 -3.520 1.00 94.19 104 ALA A C 1
ATOM 776 O O . ALA A 1 104 ? 12.713 -5.183 -2.459 1.00 94.19 104 ALA A O 1
ATOM 777 N N . GLY A 1 105 ? 14.492 -5.821 -3.672 1.00 96.00 105 GLY A N 1
ATOM 778 C CA . GLY A 1 105 ? 15.142 -6.582 -2.606 1.00 96.00 105 GLY A CA 1
ATOM 779 C C . GLY A 1 105 ? 15.512 -5.712 -1.403 1.00 96.00 105 GLY A C 1
ATOM 780 O O . GLY A 1 105 ? 15.225 -6.083 -0.265 1.00 96.00 105 GLY A O 1
ATOM 781 N N . LEU A 1 106 ? 16.078 -4.523 -1.638 1.00 97.00 106 LEU A N 1
ATOM 782 C CA . LEU A 1 106 ? 16.423 -3.571 -0.579 1.00 97.00 106 LEU A CA 1
ATOM 783 C C . LEU A 1 106 ? 15.177 -3.066 0.163 1.00 97.00 106 LEU A C 1
ATOM 785 O O . LEU A 1 106 ? 15.145 -3.078 1.395 1.00 97.00 106 LEU A O 1
ATOM 789 N N . LEU A 1 107 ? 14.134 -2.666 -0.570 1.00 94.38 107 LEU A N 1
ATOM 790 C CA . LEU A 1 107 ? 12.863 -2.233 0.018 1.00 94.38 107 LEU A CA 1
ATOM 791 C C . LEU A 1 107 ? 12.195 -3.364 0.809 1.00 94.38 107 LEU A C 1
ATOM 793 O O . LEU A 1 107 ? 11.735 -3.139 1.929 1.00 94.38 107 LEU A O 1
ATOM 797 N N . GLY A 1 108 ? 12.203 -4.585 0.271 1.00 94.44 108 GLY A N 1
ATOM 798 C CA . GLY A 1 108 ? 11.708 -5.780 0.948 1.00 94.44 108 GLY A CA 1
ATOM 799 C C . GLY A 1 108 ? 12.472 -6.079 2.238 1.00 94.44 108 GLY A C 1
ATOM 800 O O . GLY A 1 108 ? 11.855 -6.373 3.260 1.00 94.44 108 GLY A O 1
ATOM 801 N N . LEU A 1 109 ? 13.800 -5.925 2.237 1.00 96.00 109 LEU A N 1
ATOM 802 C CA . LEU A 1 109 ? 14.631 -6.105 3.427 1.00 96.00 109 LEU A CA 1
ATOM 803 C C . LEU A 1 109 ? 14.320 -5.056 4.504 1.00 96.00 109 LEU A C 1
ATOM 805 O O . LEU A 1 109 ? 14.197 -5.402 5.680 1.00 96.00 109 LEU A O 1
ATOM 809 N N . ILE A 1 110 ? 14.150 -3.788 4.117 1.00 94.88 110 ILE A N 1
ATOM 810 C CA . ILE A 1 110 ? 13.758 -2.709 5.037 1.00 94.88 110 ILE A CA 1
ATOM 811 C C . ILE A 1 110 ? 12.369 -2.988 5.618 1.00 94.88 110 ILE A C 1
ATOM 813 O O . ILE A 1 110 ? 12.187 -2.891 6.835 1.00 94.88 110 ILE A O 1
ATOM 817 N N . ALA A 1 111 ? 11.404 -3.368 4.776 1.00 91.69 111 ALA A N 1
ATOM 818 C CA . ALA A 1 111 ? 10.061 -3.731 5.210 1.00 91.69 111 ALA A CA 1
ATOM 819 C C . ALA A 1 111 ? 10.111 -4.902 6.200 1.00 91.69 111 ALA A C 1
ATOM 821 O O . ALA A 1 111 ? 9.595 -4.790 7.312 1.00 91.69 111 ALA A O 1
ATOM 822 N N . TYR A 1 112 ? 10.817 -5.981 5.861 1.00 93.56 112 TYR A N 1
ATOM 823 C CA . TYR A 1 112 ? 11.002 -7.139 6.732 1.00 93.56 112 TYR A CA 1
ATOM 824 C C . TYR A 1 112 ? 11.648 -6.764 8.072 1.00 93.56 112 TYR A C 1
ATOM 826 O O . TYR A 1 112 ? 11.167 -7.167 9.131 1.00 93.56 112 TYR A O 1
ATOM 834 N N . ALA A 1 113 ? 12.692 -5.932 8.057 1.00 93.06 113 ALA A N 1
ATOM 835 C CA . ALA A 1 113 ? 13.347 -5.458 9.273 1.00 93.06 113 ALA A CA 1
ATOM 836 C C . ALA A 1 113 ? 12.410 -4.617 10.156 1.00 93.06 113 ALA A C 1
ATOM 838 O O . ALA A 1 113 ? 12.494 -4.688 11.384 1.00 93.06 113 ALA A O 1
ATOM 839 N N . LYS A 1 114 ? 11.506 -3.831 9.557 1.00 90.06 114 LYS A N 1
ATOM 840 C CA . LYS A 1 114 ? 10.479 -3.072 10.283 1.00 90.06 114 LYS A CA 1
ATOM 841 C C . LYS A 1 114 ? 9.411 -3.997 10.862 1.00 90.06 114 LYS A C 1
ATOM 843 O O . LYS A 1 114 ? 9.135 -3.890 12.052 1.00 90.06 114 LYS A O 1
ATOM 848 N N . PHE A 1 115 ? 8.888 -4.942 10.082 1.00 89.44 115 PHE A N 1
ATOM 849 C CA . PHE A 1 115 ? 7.899 -5.913 10.559 1.00 89.44 115 PHE A CA 1
ATOM 850 C C . PHE A 1 115 ? 8.450 -6.802 11.677 1.00 89.44 115 PHE A C 1
ATOM 852 O O . PHE A 1 115 ? 7.776 -6.998 12.680 1.00 89.44 115 PHE A O 1
ATOM 859 N N . LYS A 1 116 ? 9.707 -7.250 11.583 1.00 86.69 116 LYS A N 1
ATOM 860 C CA . LYS A 1 116 ? 10.357 -8.049 12.635 1.00 86.69 116 LYS A CA 1
ATOM 861 C C . LYS A 1 116 ? 10.488 -7.299 13.969 1.00 86.69 116 LYS A C 1
ATOM 863 O O . LYS A 1 116 ? 10.537 -7.928 15.023 1.00 86.69 116 LYS A O 1
ATOM 868 N N . LYS A 1 117 ? 10.559 -5.963 13.946 1.00 82.88 117 LYS A N 1
ATOM 869 C CA . LYS A 1 117 ? 10.586 -5.139 15.167 1.00 82.88 117 LYS A CA 1
ATOM 870 C C . LYS A 1 117 ? 9.212 -5.023 15.830 1.00 82.88 117 LYS A C 1
ATOM 872 O O . LYS A 1 117 ? 9.156 -4.754 17.028 1.00 82.88 117 LYS A O 1
ATOM 877 N N . VAL A 1 118 ? 8.125 -5.240 15.089 1.00 81.00 118 VAL A N 1
ATOM 878 C CA . VAL A 1 118 ? 6.764 -5.223 15.630 1.00 81.00 118 VAL A CA 1
ATOM 879 C C . VAL A 1 118 ? 6.488 -6.578 16.279 1.00 81.00 118 VAL A C 1
ATOM 881 O O . VAL A 1 118 ? 6.117 -7.543 15.617 1.00 81.00 118 VAL A O 1
ATOM 884 N N . LYS A 1 119 ? 6.709 -6.670 17.595 1.00 77.62 119 LYS A N 1
ATOM 885 C CA . LYS A 1 119 ? 6.297 -7.849 18.366 1.00 77.62 119 LYS A CA 1
ATOM 886 C C . LYS A 1 119 ? 4.768 -7.868 18.480 1.00 77.62 119 LYS A C 1
ATOM 888 O O . LYS A 1 119 ? 4.185 -6.806 18.716 1.00 77.62 119 LYS A O 1
ATOM 893 N N . PRO A 1 120 ? 4.112 -9.035 18.350 1.00 73.69 120 PRO A N 1
ATOM 894 C CA . PRO A 1 120 ? 2.691 -9.142 18.650 1.00 73.69 120 PRO A CA 1
ATOM 895 C C . PRO A 1 120 ? 2.426 -8.675 20.094 1.00 73.69 120 PRO A C 1
ATOM 897 O O . PRO A 1 120 ? 3.305 -8.817 20.951 1.00 73.69 120 PRO A O 1
ATOM 900 N N . PRO A 1 121 ? 1.244 -8.105 20.393 1.00 78.62 121 PRO A N 1
ATOM 901 C CA . PRO A 1 121 ? 0.917 -7.584 21.719 1.00 78.62 121 PRO A CA 1
ATOM 902 C C . PRO A 1 121 ? 0.633 -8.728 22.711 1.00 78.62 121 PRO A C 1
ATOM 904 O O . PRO A 1 121 ? -0.479 -8.895 23.206 1.00 78.62 121 PRO A O 1
ATOM 907 N N . GLU A 1 122 ? 1.649 -9.541 23.011 1.00 83.12 122 GLU A N 1
ATOM 908 C CA . GLU A 1 122 ? 1.557 -10.731 23.865 1.00 83.12 122 GLU A CA 1
ATOM 909 C C . GLU A 1 122 ? 1.078 -10.392 25.275 1.00 83.12 122 GLU A C 1
ATOM 911 O O . GLU A 1 122 ? 0.259 -11.114 25.836 1.00 83.12 122 GLU A O 1
ATOM 916 N N . ARG A 1 123 ? 1.537 -9.263 25.833 1.00 80.62 123 ARG A N 1
ATOM 917 C CA . ARG A 1 123 ? 1.111 -8.784 27.157 1.00 80.62 123 ARG A CA 1
ATOM 918 C C . ARG A 1 123 ? -0.382 -8.468 27.183 1.00 80.62 123 ARG A C 1
ATOM 920 O O . ARG A 1 123 ? -1.069 -8.904 28.098 1.00 80.62 123 ARG A O 1
ATOM 927 N N . SER A 1 124 ? -0.894 -7.787 26.161 1.00 84.06 124 SER A N 1
ATOM 928 C CA . SER A 1 124 ? -2.317 -7.449 26.070 1.00 84.06 124 SER A CA 1
ATOM 929 C C . SER A 1 124 ? -3.185 -8.692 25.866 1.00 84.06 124 SER A C 1
ATOM 931 O O . SER A 1 124 ? -4.231 -8.821 26.496 1.00 84.06 124 SER A O 1
ATOM 933 N N . ILE A 1 125 ? -2.732 -9.645 25.043 1.00 84.19 125 ILE A N 1
ATOM 934 C CA . ILE A 1 125 ? -3.439 -10.915 24.821 1.00 84.19 125 ILE A CA 1
ATOM 935 C C . ILE A 1 125 ? -3.436 -11.770 26.097 1.00 84.19 125 ILE A C 1
ATOM 937 O O . ILE A 1 125 ? -4.461 -12.356 26.443 1.00 84.19 125 ILE A O 1
ATOM 941 N N . ALA A 1 126 ? -2.307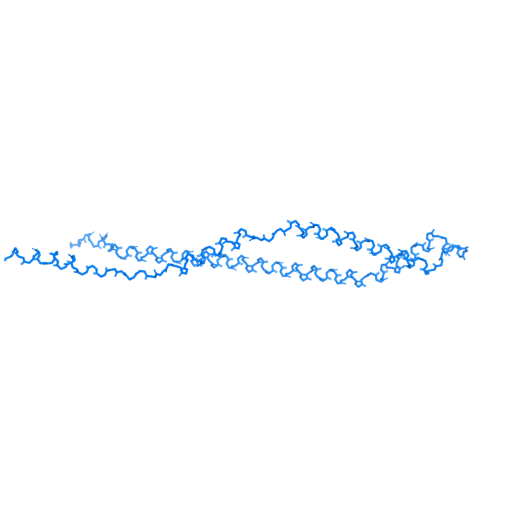 -11.844 26.807 1.00 85.81 126 ALA A N 1
ATOM 942 C CA . ALA A 1 126 ? -2.195 -12.588 28.058 1.00 85.81 126 ALA A CA 1
ATOM 943 C C . ALA A 1 126 ? -3.102 -11.999 29.147 1.00 85.81 126 ALA A C 1
ATOM 945 O O . ALA A 1 126 ? -3.888 -12.743 29.733 1.00 85.81 126 ALA A O 1
ATOM 946 N N . SER A 1 127 ? -3.075 -10.677 29.349 1.00 84.88 127 SER A N 1
ATOM 947 C CA . SER A 1 127 ? -3.956 -10.002 30.310 1.00 84.88 127 SER A CA 1
ATOM 948 C C . SER A 1 127 ? -5.434 -10.220 29.979 1.00 84.88 127 SER A C 1
ATOM 950 O O . SER A 1 127 ? -6.211 -10.565 30.864 1.00 84.88 127 SER A O 1
ATOM 952 N N . ALA A 1 128 ? -5.828 -10.114 28.704 1.00 87.50 128 ALA A N 1
ATOM 953 C CA . ALA A 1 128 ? -7.208 -10.373 28.289 1.00 87.50 128 ALA A CA 1
ATOM 954 C C . ALA A 1 128 ? -7.651 -11.818 28.592 1.00 87.50 128 ALA A C 1
ATOM 956 O O . ALA A 1 128 ? -8.758 -12.043 29.087 1.00 87.50 128 ALA A O 1
ATOM 957 N N . LYS A 1 129 ? -6.776 -12.803 28.350 1.00 85.81 129 LYS A N 1
ATOM 958 C CA . LYS A 1 129 ? -7.044 -14.216 28.663 1.00 85.81 129 LYS A CA 1
ATOM 959 C C . LYS A 1 129 ? -7.149 -14.474 30.165 1.00 85.81 129 LYS A C 1
ATOM 961 O O . LYS A 1 129 ? -8.031 -15.218 30.583 1.00 85.81 129 LYS A O 1
ATOM 966 N N . GLN A 1 130 ? -6.279 -13.866 30.972 1.00 87.25 130 GLN A N 1
ATOM 967 C CA . GLN A 1 130 ? -6.331 -13.999 32.430 1.00 87.25 130 GLN A CA 1
ATOM 968 C C . GLN A 1 130 ? -7.633 -13.420 32.993 1.00 87.25 130 GLN A C 1
ATOM 970 O O . GLN A 1 130 ? -8.303 -14.091 33.774 1.00 87.25 130 GLN A O 1
ATOM 975 N N . THR A 1 131 ? -8.050 -12.237 32.536 1.00 84.44 131 THR A N 1
ATOM 976 C CA . THR A 1 131 ? -9.326 -11.634 32.949 1.00 84.44 131 THR A CA 1
ATOM 977 C C . THR A 1 131 ? -10.520 -12.516 32.578 1.00 84.44 131 THR A C 1
ATOM 979 O O . THR A 1 131 ? -11.399 -12.744 33.409 1.00 84.44 131 THR A O 1
ATOM 982 N N . ALA A 1 132 ? -10.537 -13.083 31.367 1.00 85.69 132 ALA A N 1
ATOM 983 C CA . ALA A 1 132 ? -11.587 -14.013 30.951 1.00 85.69 132 ALA A CA 1
ATOM 984 C C . ALA A 1 132 ? -11.618 -15.290 31.815 1.00 85.69 132 ALA A C 1
ATOM 986 O O . ALA A 1 132 ? -12.693 -15.737 32.211 1.00 85.69 132 ALA A O 1
ATOM 987 N N . ALA A 1 133 ? -10.451 -15.843 32.163 1.00 85.50 133 ALA A N 1
ATOM 988 C CA . ALA A 1 133 ? -10.343 -17.041 32.997 1.00 85.50 133 ALA A CA 1
ATOM 989 C C . ALA A 1 133 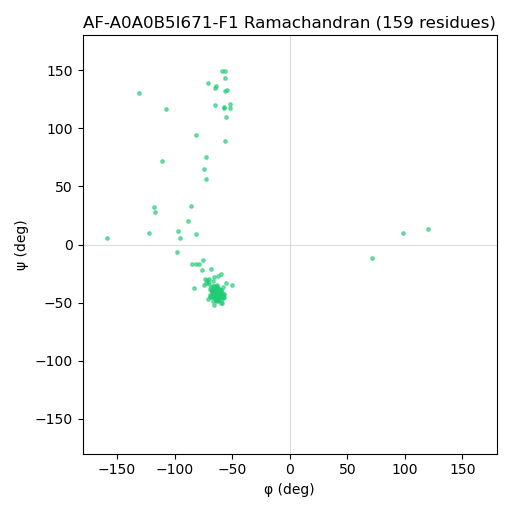? -10.834 -16.816 34.439 1.00 85.50 133 ALA A C 1
ATOM 991 O O . ALA A 1 133 ? -11.438 -17.710 35.034 1.00 85.50 133 ALA A O 1
ATOM 992 N N . ILE A 1 134 ? -10.608 -15.627 35.003 1.00 83.69 134 ILE A N 1
ATOM 993 C CA . ILE A 1 134 ? -11.109 -15.260 36.337 1.00 83.69 134 ILE A CA 1
ATOM 994 C C . ILE A 1 134 ? -12.635 -15.102 36.300 1.00 83.69 134 ILE A C 1
ATOM 996 O O . ILE A 1 134 ? -13.326 -15.633 37.168 1.00 83.69 134 ILE A O 1
ATOM 1000 N N . MET A 1 135 ? -13.172 -14.452 35.262 1.00 77.69 135 MET A N 1
ATOM 1001 C CA . MET A 1 135 ? -14.618 -14.257 35.093 1.00 77.69 135 MET A CA 1
ATOM 1002 C C . MET A 1 135 ? -15.373 -15.584 34.912 1.00 77.69 135 MET A C 1
ATOM 1004 O O . MET A 1 135 ? -16.474 -15.744 35.426 1.00 77.69 135 MET A O 1
ATOM 1008 N N . GLN A 1 136 ? -14.775 -16.558 34.219 1.00 77.81 136 GLN A N 1
ATOM 1009 C CA . GLN A 1 136 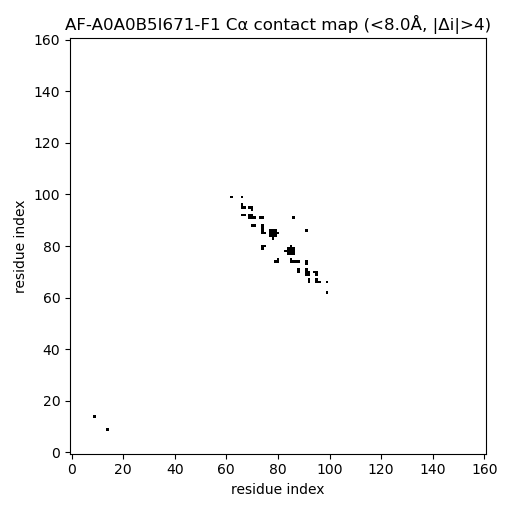? -15.355 -17.896 34.047 1.00 77.81 136 GLN A CA 1
ATOM 1010 C C . GLN A 1 136 ? -15.323 -18.740 35.332 1.00 77.81 136 GLN A C 1
ATOM 1012 O O . GLN A 1 136 ? -16.207 -19.571 35.535 1.00 77.81 136 GLN A O 1
ATOM 1017 N N . ASN A 1 137 ? -14.327 -18.536 36.202 1.00 76.88 137 ASN A N 1
ATOM 1018 C CA . ASN A 1 137 ? -14.210 -19.254 37.478 1.00 76.88 137 ASN A CA 1
ATOM 1019 C C . ASN A 1 137 ? -15.025 -18.627 38.618 1.00 76.88 137 ASN A C 1
ATOM 1021 O O . ASN A 1 137 ? -15.294 -19.297 39.618 1.00 76.88 137 ASN A O 1
ATOM 1025 N N . ALA A 1 138 ? -15.464 -17.375 38.478 1.00 70.44 138 ALA A N 1
ATOM 1026 C CA . ALA A 1 138 ? -16.389 -16.738 39.405 1.00 70.44 138 ALA A CA 1
ATOM 1027 C C . ALA A 1 138 ? -17.812 -17.310 39.232 1.00 70.44 138 ALA A C 1
ATOM 1029 O O . ALA A 1 138 ? -18.699 -16.678 38.663 1.00 70.44 138 ALA A O 1
ATOM 1030 N N . LYS A 1 139 ? -18.052 -18.531 39.730 1.00 67.44 139 LYS A N 1
ATOM 1031 C CA . LYS A 1 139 ? -19.417 -19.049 39.912 1.00 67.44 139 LYS A CA 1
ATOM 1032 C C . LYS A 1 139 ? -20.204 -18.077 40.808 1.00 67.44 139 LYS A C 1
ATOM 1034 O O . LYS A 1 139 ? -19.699 -17.750 41.889 1.00 67.44 139 LYS A O 1
ATOM 1039 N N . PRO A 1 140 ? -21.439 -17.680 40.438 1.00 61.47 140 PRO A N 1
ATOM 1040 C CA . PRO A 1 140 ? -22.327 -16.948 41.333 1.00 61.47 140 PRO A CA 1
ATOM 1041 C C . PRO A 1 140 ? -22.497 -17.768 42.610 1.00 61.47 140 PRO A C 1
ATOM 1043 O O . PRO A 1 140 ? -23.062 -18.861 42.573 1.00 61.47 140 PRO A O 1
ATOM 1046 N N . HIS A 1 141 ? -21.937 -17.299 43.724 1.00 57.38 141 HIS A N 1
ATOM 1047 C CA . HIS A 1 141 ? -22.167 -17.935 45.013 1.00 57.38 141 HIS A CA 1
ATOM 1048 C C . HIS A 1 141 ? -23.651 -17.763 45.348 1.00 57.38 141 HIS A C 1
ATOM 1050 O O . HIS A 1 141 ? -24.111 -16.620 45.438 1.00 57.38 141 HIS A O 1
ATOM 1056 N N . PRO A 1 142 ? -24.414 -18.858 45.529 1.00 60.28 142 PRO A N 1
ATOM 1057 C CA . PRO A 1 142 ? -25.732 -18.773 46.130 1.00 60.28 142 PRO A CA 1
ATOM 1058 C C . PRO A 1 142 ? -25.534 -18.127 47.496 1.00 60.28 142 PRO A C 1
ATOM 1060 O O . PRO A 1 142 ? -24.775 -18.635 48.323 1.00 60.28 142 PRO A O 1
ATOM 1063 N N . ARG A 1 143 ? -26.150 -16.963 47.706 1.00 60.41 143 ARG A N 1
ATOM 1064 C CA . ARG A 1 143 ? -26.178 -16.308 49.011 1.00 60.41 143 ARG A CA 1
ATOM 1065 C C . ARG A 1 143 ? -26.680 -17.351 50.016 1.00 60.41 143 ARG A C 1
ATOM 1067 O O . ARG A 1 143 ? -27.785 -17.847 49.809 1.00 60.41 143 ARG A O 1
ATOM 1074 N N . PRO A 1 144 ? -25.923 -17.714 51.067 1.00 61.03 144 PRO A N 1
ATOM 1075 C CA . PRO A 1 144 ? -26.472 -18.547 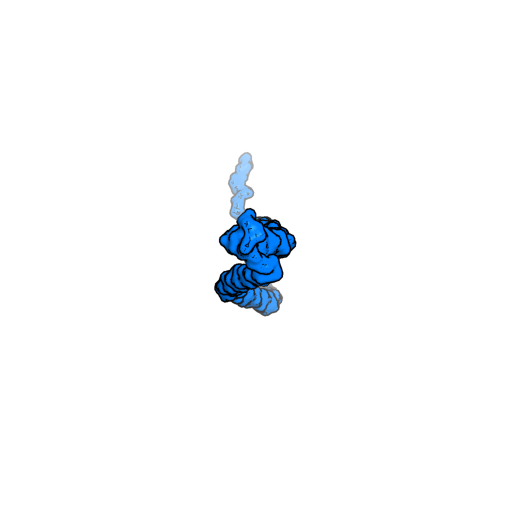52.121 1.00 61.03 144 PRO A CA 1
ATOM 1076 C C . PRO A 1 144 ? -27.690 -17.813 52.669 1.00 61.03 144 PRO A C 1
ATOM 1078 O O . PRO A 1 144 ? -27.577 -16.676 53.134 1.00 61.03 144 PRO A O 1
ATOM 1081 N N . GLU A 1 145 ? -28.853 -18.434 52.532 1.00 60.69 145 GLU A N 1
ATOM 1082 C CA . GLU A 1 145 ? -30.120 -17.996 53.097 1.00 60.69 145 GLU A CA 1
ATOM 1083 C C . GLU A 1 145 ? -29.912 -17.865 54.619 1.00 60.69 145 GLU A C 1
ATOM 1085 O O . GLU A 1 145 ? -30.080 -18.826 55.369 1.00 60.69 145 GLU A O 1
ATOM 1090 N N . GLN A 1 146 ? -29.489 -16.698 55.113 1.00 57.69 146 GLN A N 1
ATOM 1091 C CA . GLN A 1 146 ? -29.388 -16.414 56.548 1.00 57.69 146 GLN A CA 1
ATOM 1092 C C . GLN A 1 146 ? -30.803 -16.234 57.139 1.00 57.69 146 GLN A C 1
ATOM 1094 O O . GLN A 1 146 ? -31.128 -15.213 57.734 1.00 57.69 146 GLN A O 1
ATOM 1099 N N . ARG A 1 147 ? -31.671 -17.238 56.973 1.00 56.56 147 ARG A N 1
ATOM 1100 C CA . ARG A 1 147 ? -32.972 -17.349 57.644 1.00 56.56 147 ARG A CA 1
ATOM 1101 C C . ARG A 1 147 ? -32.889 -17.638 59.155 1.00 56.56 147 ARG A C 1
ATOM 1103 O O . ARG A 1 147 ? -33.745 -17.111 59.858 1.00 56.56 147 ARG A O 1
ATOM 1110 N N . PRO A 1 148 ? -31.879 -18.333 59.726 1.00 58.94 148 P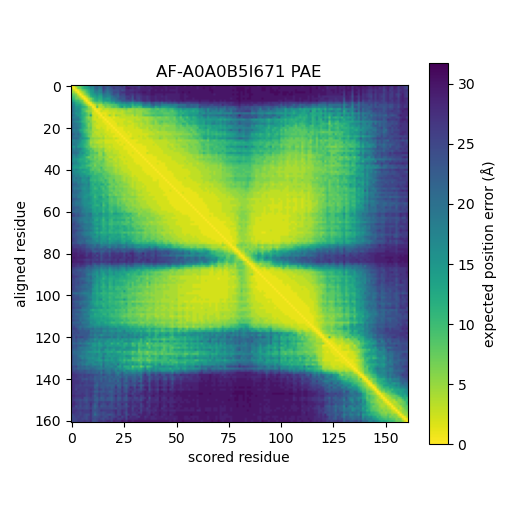RO A N 1
ATOM 1111 C CA . PRO A 1 148 ? -31.914 -18.630 61.164 1.00 58.94 148 PRO A CA 1
ATOM 1112 C C . PRO A 1 148 ? -31.502 -17.453 62.072 1.00 58.94 148 PRO A C 1
ATOM 1114 O O . PRO A 1 148 ? -31.798 -17.479 63.265 1.00 58.94 148 PRO A O 1
ATOM 1117 N N . ALA A 1 149 ? -30.832 -16.416 61.546 1.00 58.34 149 ALA A N 1
ATOM 1118 C CA . ALA A 1 149 ? -30.432 -15.240 62.335 1.00 58.34 149 ALA A CA 1
ATOM 1119 C C . ALA A 1 149 ? -31.571 -14.212 62.478 1.00 58.34 149 ALA A C 1
ATOM 1121 O O . ALA A 1 149 ? -31.755 -13.640 63.552 1.00 58.34 149 ALA A O 1
ATOM 1122 N N . LEU A 1 150 ? -32.371 -14.033 61.420 1.00 59.03 150 LEU A N 1
ATOM 1123 C CA . LEU A 1 150 ? -33.553 -13.165 61.428 1.00 59.03 150 LEU A CA 1
ATOM 1124 C C . LEU A 1 150 ? -34.685 -13.743 62.297 1.00 59.03 150 LEU A C 1
ATOM 1126 O O . LEU A 1 150 ? -35.379 -12.993 62.980 1.00 59.03 150 LEU A O 1
ATOM 1130 N N . GLU A 1 151 ? -34.824 -15.072 62.350 1.00 59.06 151 GLU A N 1
ATOM 1131 C CA . GLU A 1 151 ? -35.831 -15.741 63.183 1.00 59.06 151 GLU A CA 1
ATOM 1132 C C . GLU A 1 151 ? -35.546 -15.570 64.684 1.00 59.06 151 GLU A C 1
ATOM 1134 O O . GLU A 1 151 ? -36.431 -15.161 65.436 1.00 59.06 151 GLU A O 1
ATOM 1139 N N . LYS A 1 152 ? -34.290 -15.752 65.121 1.00 57.94 152 LYS A N 1
ATOM 1140 C CA . LYS A 1 152 ? -33.898 -15.564 66.532 1.00 57.94 152 LYS A CA 1
ATOM 1141 C C . LYS A 1 152 ? -34.075 -14.121 67.013 1.00 57.94 152 LYS A C 1
ATOM 1143 O O . LYS A 1 152 ? -34.506 -13.912 68.143 1.00 57.94 152 LYS A O 1
ATOM 1148 N N . ALA A 1 153 ? -33.805 -13.135 66.155 1.00 59.66 153 ALA A N 1
ATOM 1149 C CA . ALA A 1 153 ? -34.039 -11.726 66.472 1.00 59.66 153 ALA A CA 1
ATOM 1150 C C . ALA A 1 153 ? -35.541 -11.403 66.612 1.00 59.66 153 ALA A C 1
ATOM 1152 O O . ALA A 1 153 ? -35.929 -10.633 67.488 1.00 59.66 153 ALA A O 1
ATOM 1153 N N . SER A 1 154 ? -36.397 -12.037 65.802 1.00 59.72 154 SER A N 1
ATOM 1154 C CA . SER A 1 154 ? -37.853 -11.846 65.867 1.00 59.72 154 SER A CA 1
ATOM 1155 C C . SER A 1 154 ? -38.518 -12.518 67.078 1.00 59.72 154 SER A C 1
ATOM 1157 O O . SER A 1 154 ? -39.518 -12.013 67.587 1.00 59.72 154 SER A O 1
ATOM 1159 N N . VAL A 1 155 ? -37.951 -13.623 67.577 1.00 59.16 155 VAL A N 1
ATOM 1160 C CA . VAL A 1 155 ? -38.462 -14.348 68.755 1.00 59.16 155 VAL A CA 1
ATOM 1161 C C . VAL A 1 155 ? -38.149 -13.603 70.057 1.00 59.16 155 VAL A C 1
ATOM 1163 O O . VAL A 1 155 ? -38.987 -13.570 70.954 1.00 59.16 155 VAL A O 1
ATOM 1166 N N . VAL A 1 156 ? -36.997 -12.929 70.150 1.00 60.69 156 VAL A N 1
ATOM 1167 C CA . VAL A 1 156 ? -36.627 -12.139 71.342 1.00 60.69 156 VAL A CA 1
ATOM 1168 C C . VAL A 1 156 ? -37.478 -10.868 71.481 1.00 60.69 156 VAL A C 1
ATOM 1170 O O . VAL A 1 156 ? -37.816 -10.487 72.597 1.00 60.69 156 VAL A O 1
ATOM 1173 N N . GLY A 1 157 ? -37.906 -10.252 70.373 1.00 55.28 157 GLY A N 1
ATOM 1174 C CA . GLY A 1 157 ? -38.747 -9.046 70.402 1.00 55.28 157 GLY A CA 1
ATOM 1175 C C . GLY A 1 157 ? -40.220 -9.278 70.765 1.00 55.28 157 GLY A C 1
ATOM 1176 O O . GLY A 1 157 ? -40.933 -8.321 71.046 1.00 55.28 157 GLY A O 1
ATOM 1177 N N . ARG A 1 158 ? -40.699 -10.531 70.761 1.00 57.66 158 ARG A N 1
ATOM 1178 C CA . ARG A 1 158 ? -42.113 -10.869 71.014 1.00 57.66 158 ARG A CA 1
ATOM 1179 C C . ARG A 1 158 ? -42.417 -11.312 72.447 1.00 57.66 158 ARG A C 1
ATOM 1181 O O . ARG A 1 158 ? -43.583 -11.492 72.768 1.00 57.66 158 ARG A O 1
ATOM 1188 N N . SER A 1 159 ? -41.398 -11.490 73.290 1.00 53.31 159 SER A N 1
ATOM 1189 C CA . SER A 1 159 ? -41.545 -12.018 74.657 1.00 53.31 159 SER A CA 1
ATOM 1190 C C . SER A 1 159 ? -41.645 -10.937 75.747 1.00 53.31 159 SER A C 1
ATOM 1192 O O . SER A 1 159 ? -41.628 -11.273 76.929 1.00 53.31 159 SER A O 1
ATOM 1194 N N . SER A 1 160 ? -41.714 -9.655 75.383 1.00 54.25 160 SER A N 1
ATOM 1195 C CA . SER A 1 160 ? -41.695 -8.526 76.327 1.00 54.25 160 SER A CA 1
ATOM 1196 C C . SER A 1 160 ? -42.971 -7.671 76.307 1.00 54.25 160 SER A C 1
ATOM 1198 O O . SER A 1 160 ? -42.885 -6.462 76.516 1.00 54.25 160 SER A O 1
ATOM 1200 N N . VAL A 1 161 ? -44.135 -8.275 76.043 1.00 47.84 161 VAL A N 1
ATOM 1201 C CA . VAL A 1 161 ? -45.459 -7.638 76.196 1.00 47.84 161 VAL A CA 1
ATOM 1202 C C . VAL A 1 161 ? -46.324 -8.487 77.111 1.00 47.84 161 VAL A C 1
ATOM 1204 O O . VAL A 1 161 ? -46.327 -9.721 76.902 1.00 47.84 161 VAL A O 1
#

Sequence (161 aa):
MSDPFDGTERSLGQLVASATAEMSALVHDEIALAKAELRQDVKRGALGSIMGIGALVVLLFSLPMLSFALAYAINTWTGGHNGNGGWNLVWCFLLSFAFNVLLAGLLGLIAYAKFKKVKPPERSIASAKQTAAIMQNAKPHPRPEQRPALEKASVVGRSSV

Organism: NCBI:txid362257

Radius of gyration: 37.95 Å; Cα contacts (8 Å, |Δi|>4): 40; chains: 1; bounding box: 76×44×110 Å